Protein 1DY2 (pdb70)

Radius of gyration: 14.28 Å; Cα contacts (8 Å, |Δi|>4): 429; chains: 1; bounding box: 30×34×40 Å

Foldseek 3Di:
DAAKEKAWQPAFAFLQDPFQVSQCVLCVVLVHPFRKGWCAAFDVRFSLPQAPPVQFPQHFYAAPVRHGFGRGSQVCQPQPQRATDLVDFHHHSVGDGLSPDVSAVAQKEFYCHASRRGHDCQARSNRRRDLDQPGWHFIGRCVVRGGGDGDIDGSVDGHMIMIMRRYD

Nearest PDB structures (foldseek):
  1dy2-assembly1_A  TM=1.006E+00  e=7.172E-42  Mus musculus
  1koe-assembly1_A  TM=9.861E-01  e=4.513E-31  Mus musculus
  1dy0-assembly1_A  TM=9.819E-01  e=4.050E-29  Mus musculus
  1bnl-assembly1_A  TM=9.825E-01  e=2.116E-28  Homo sapiens

Solvent-accessible surface area: 8019 Å² total; per-residue (Å²): 268,58,37,0,48,0,0,0,1,29,76,12,25,18,0,89,21,182,13,67,99,58,0,92,80,27,0,85,92,47,57,50,146,41,58,8,103,7,0,8,0,33,125,130,71,27,0,24,65,19,0,152,162,98,24,45,133,60,20,35,0,2,0,50,144,40,87,77,13,13,120,25,2,70,54,2,20,82,38,70,5,2,128,16,76,48,166,15,36,1,49,0,9,80,40,77,25,0,40,106,30,121,54,1,96,93,57,6,0,0,0,0,0,35,40,97,0,61,79,42,99,105,55,13,0,108,23,7,191,22,66,74,148,96,36,45,0,32,0,0,20,0,100,66,9,75,1,1,26,57,103,59,51,27,0,40,56,122,0,0,0,0,0,0,20,17,30,152

B-factor: mean 13.3, std 8.6, range [2.0, 56.42]

CATH classification: 3.10.100.10

InterPro domains:
  IPR001791 Laminin G domain [SM00282] (89-227)
  IPR008160 Collagen triple helix repeat [PF01391] (659-717)
  IPR008160 Collagen triple helix repeat [PF01391] (808-850)
  IPR008160 Collagen triple helix repeat [PF01391] (863-912)
  IPR010515 Collagenase NC10/endostatin [PF06482] (1197-1362)
  IPR010515 Collagenase NC10/endostatin [cd00247] (1194-1360)
  IPR013320 Concanavalin A-like lectin/glucanase domain superfamily [SSF49899] (50-237)
  IPR016186 C-type lectin-like/link domain superfamily [G3DSA:3.10.100.10] (1189-1367)
  IPR016187 C-type lectin fold [SSF56436] (848-1007)
  IPR016187 C-type lectin fold [SSF56436] (1195-1361)
  IPR045463 Collagen type XV/XVIII, trimerization domain [PF20010] (1114-1162)
  IPR048287 Thrombospondin-like, N-terminal domain [SM00210] (40-228)
  IPR050149 Collagen superfamily [PTHR24023] (742-1110)

Structure (mmCIF, N/CA/C/O backbone):
data_1DY2
#
_entry.id   1DY2
#
_cell.length_a   33.550
_cell.length_b   57.700
_cell.length_c   71.670
_cell.angle_alpha   90.00
_cell.angle_beta   90.00
_cell.angle_gamma   90.00
#
_sym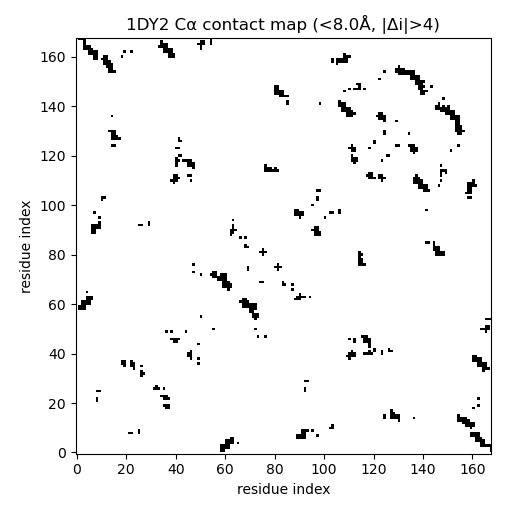metry.space_group_name_H-M   'P 21 21 21'
#
loop_
_entity.id
_entity.type
_entity.pdbx_description
1 polymer 'COLLAGEN ALPHA1(XV) CHAIN'
2 non-polymer 'SULFATE ION'
3 water water
#
loop_
_atom_site.group_PDB
_atom_site.id
_atom_site.type_symbol
_atom_site.label_atom_id
_atom_site.label_alt_id
_atom_site.label_comp_id
_atom_site.label_asym_id
_atom_site.label_entity_id
_atom_site.label_seq_id
_atom_site.pdbx_PDB_ins_code
_atom_site.Cartn_x
_atom_site.Cartn_y
_atom_site.Cartn_z
_atom_site.occupancy
_atom_site.B_iso_or_equiv
_atom_site.auth_seq_id
_atom_site.auth_comp_id
_atom_site.auth_asym_id
_atom_site.auth_atom_id
_atom_site.pdbx_PDB_model_num
ATOM 1 N N . ARG A 1 7 ? 24.333 32.864 -15.889 1.00 38.79 83 ARG A N 1
ATOM 2 C CA . ARG A 1 7 ? 25.190 33.207 -14.709 1.00 36.85 83 ARG A CA 1
ATOM 3 C C . ARG A 1 7 ? 24.578 32.618 -13.426 1.00 34.56 83 ARG A C 1
ATOM 4 O O . ARG A 1 7 ? 23.666 33.196 -12.840 1.00 34.81 83 ARG A O 1
ATOM 12 N N . PRO A 1 8 ? 25.107 31.468 -12.968 1.00 31.58 84 PRO A N 1
ATOM 13 C CA . PRO A 1 8 ? 24.756 30.647 -11.798 1.00 26.42 84 PRO A CA 1
ATOM 14 C C . PRO A 1 8 ? 24.586 31.257 -10.396 1.00 20.35 84 PRO A C 1
ATOM 15 O O . PRO A 1 8 ? 25.497 31.878 -9.851 1.00 18.88 84 PRO A O 1
ATOM 19 N N . VAL A 1 9 ? 23.431 30.950 -9.791 1.00 16.10 85 VAL A N 1
ATOM 20 C CA . VAL A 1 9 ? 23.055 31.368 -8.434 1.00 14.16 85 VAL A CA 1
ATOM 21 C C . VAL A 1 9 ? 22.009 30.385 -7.942 1.00 11.35 85 VAL A C 1
ATOM 22 O O . VAL A 1 9 ? 21.425 29.654 -8.729 1.00 12.26 85 VAL A O 1
ATOM 26 N N . LEU A 1 10 ? 21.806 30.329 -6.632 1.00 8.47 86 LEU A N 1
ATOM 27 C CA . LEU A 1 10 ? 20.806 29.449 -6.062 1.00 8.80 86 LEU A CA 1
ATOM 28 C C . LEU A 1 10 ? 19.898 30.367 -5.264 1.00 8.00 86 LEU A C 1
ATOM 29 O O . LEU A 1 10 ? 20.382 31.251 -4.559 1.00 7.25 86 LEU A O 1
ATOM 34 N N . HIS A 1 11 ? 18.589 30.167 -5.366 1.00 7.51 87 HIS A N 1
ATOM 35 C CA . HIS A 1 11 ? 17.633 31.016 -4.659 1.00 6.46 87 HIS A CA 1
ATOM 36 C C . HIS A 1 11 ? 17.148 30.458 -3.326 1.00 5.68 87 HIS A C 1
ATOM 37 O O . HIS A 1 11 ? 16.846 29.265 -3.201 1.00 7.95 87 HIS A O 1
ATOM 44 N N . LEU A 1 12 ? 17.088 31.335 -2.328 1.00 6.06 88 LEU A N 1
ATOM 45 C CA . LEU A 1 12 ? 16.619 30.997 -0.987 1.00 3.81 88 LEU A CA 1
ATOM 46 C C . LEU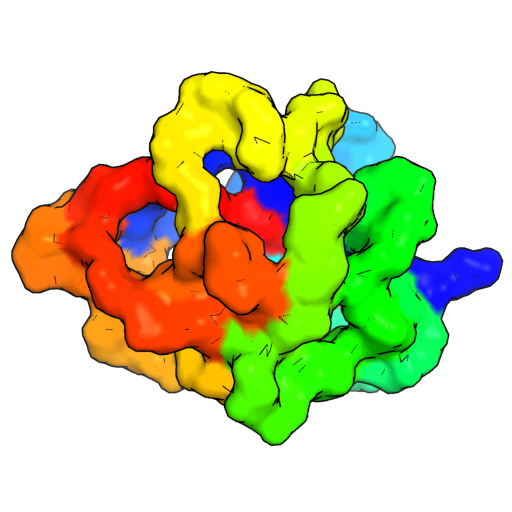 A 1 12 ? 15.332 31.798 -0.829 1.00 4.74 88 LEU A C 1
ATOM 47 O O . LEU A 1 12 ? 15.354 33.036 -0.875 1.00 5.44 88 LEU A O 1
ATOM 52 N N . VAL A 1 13 ? 14.215 31.090 -0.683 1.00 6.03 89 VAL A N 1
ATOM 53 C CA . VAL A 1 13 ? 12.896 31.706 -0.576 1.00 7.65 89 VAL A CA 1
ATOM 54 C C . VAL A 1 13 ? 12.099 31.146 0.612 1.00 8.34 89 VAL A C 1
ATOM 55 O O . VAL A 1 13 ? 12.202 29.959 0.933 1.00 10.01 89 VAL A O 1
ATOM 59 N N . ALA A 1 14 ? 11.304 31.999 1.252 1.00 5.48 90 ALA A N 1
ATOM 60 C CA . ALA A 1 14 ? 10.504 31.597 2.406 1.00 3.62 90 ALA A CA 1
ATOM 61 C C . ALA A 1 14 ? 9.115 31.061 2.052 1.00 5.07 90 ALA A C 1
ATOM 62 O O . ALA A 1 14 ? 8.552 31.408 1.004 1.00 3.74 90 ALA A O 1
ATOM 64 N N . LEU A 1 15 ? 8.569 30.210 2.923 1.00 4.59 91 LEU A N 1
ATOM 65 C CA . LEU A 1 15 ? 7.214 29.693 2.729 1.00 5.21 91 LEU A CA 1
ATOM 66 C C . LEU A 1 15 ? 6.301 30.901 2.930 1.00 6.88 91 LEU A C 1
ATOM 67 O O . LEU A 1 15 ? 6.642 31.828 3.672 1.00 6.75 91 LEU A O 1
ATOM 72 N N . ASN A 1 16 ? 5.131 30.868 2.303 1.00 7.32 92 ASN A N 1
ATOM 73 C CA . ASN A 1 16 ? 4.177 31.969 2.350 1.00 5.80 92 ASN A CA 1
ATOM 74 C C . ASN A 1 16 ? 3.510 32.263 3.684 1.00 7.36 92 ASN A C 1
ATOM 75 O O . ASN A 1 16 ? 2.883 33.316 3.847 1.00 6.76 92 ASN A O 1
ATOM 80 N N . THR A 1 17 ? 3.616 31.337 4.632 1.00 6.49 93 THR A N 1
ATOM 81 C CA . THR A 1 17 ? 3.025 31.540 5.950 1.00 6.84 93 THR A CA 1
ATOM 82 C C . THR A 1 17 ? 3.971 30.963 6.992 1.00 8.55 93 THR A C 1
ATOM 83 O O . THR A 1 17 ? 4.827 30.133 6.667 1.00 9.14 93 THR A O 1
ATOM 87 N N . PRO A 1 18 ? 3.900 31.466 8.236 1.00 8.57 94 PRO A N 1
ATOM 88 C CA . PRO A 1 18 ? 4.761 30.949 9.302 1.00 9.68 94 PRO A CA 1
ATOM 89 C C . PRO A 1 18 ? 4.154 29.585 9.642 1.00 11.74 94 PRO A C 1
ATOM 90 O O . PRO A 1 18 ? 2.937 29.418 9.539 1.00 11.77 94 PRO A O 1
ATOM 94 N N . VAL A 1 19 ? 4.969 28.619 10.050 1.00 11.28 95 VAL A N 1
ATOM 95 C CA . VAL A 1 19 ? 4.456 27.288 10.368 1.00 10.11 95 VAL A CA 1
ATOM 96 C C . VAL A 1 19 ? 5.022 26.739 11.677 1.00 9.57 95 VAL A C 1
ATOM 97 O O . VAL A 1 19 ? 6.143 27.087 12.077 1.00 7.04 95 VAL A O 1
ATOM 101 N N . ALA A 1 20 ? 4.227 25.918 12.359 1.00 9.13 96 ALA A N 1
ATOM 102 C CA . ALA A 1 20 ? 4.652 25.309 13.613 1.00 9.14 96 ALA A CA 1
ATOM 103 C C . ALA A 1 20 ? 5.525 24.097 13.309 1.00 9.94 96 ALA A C 1
ATOM 104 O O . ALA A 1 20 ? 5.776 23.780 12.149 1.00 10.44 96 ALA A O 1
ATOM 106 N N . GLY A 1 21 ? 5.937 23.397 14.360 1.00 10.77 97 GLY A N 1
ATOM 107 C CA . GLY A 1 21 ? 6.812 22.246 14.219 1.00 11.56 97 GLY A CA 1
ATOM 108 C C . GLY A 1 21 ? 6.344 21.012 13.477 1.00 13.14 97 GLY A C 1
ATOM 109 O O . GLY A 1 21 ? 7.148 20.111 13.241 1.00 12.46 97 GLY A O 1
ATOM 110 N N . ASP A 1 22 ? 5.058 20.930 13.158 1.00 13.12 98 ASP A N 1
ATOM 111 C CA . ASP A 1 22 ? 4.527 19.781 12.437 1.00 14.43 98 ASP A CA 1
ATOM 112 C C . ASP A 1 22 ? 4.432 20.214 10.978 1.00 15.41 98 ASP A C 1
ATOM 113 O O . ASP A 1 22 ? 3.425 20.794 10.559 1.00 16.85 98 ASP A O 1
ATOM 118 N N . ILE A 1 23 ? 5.493 19.975 10.215 1.00 15.02 99 ILE A N 1
ATOM 119 C CA . ILE A 1 23 ? 5.527 20.392 8.817 1.00 15.80 99 ILE A CA 1
ATOM 120 C C . ILE A 1 23 ? 5.976 19.329 7.839 1.00 16.15 99 ILE A C 1
ATOM 121 O O . ILE A 1 23 ? 6.917 18.577 8.082 1.00 16.57 99 ILE A O 1
ATOM 126 N N . ARG A 1 24 ? 5.356 19.375 6.672 1.00 15.27 100 ARG A N 1
ATOM 127 C CA . ARG A 1 24 ? 5.669 18.494 5.564 1.00 15.13 100 ARG A CA 1
ATOM 128 C C . ARG A 1 24 ? 6.485 19.458 4.691 1.00 12.50 100 ARG A C 1
ATOM 129 O O . ARG A 1 24 ? 6.052 19.873 3.616 1.00 10.28 100 ARG A O 1
ATOM 137 N N . ALA A 1 25 ? 7.650 19.842 5.211 1.00 10.57 101 ALA A N 1
ATOM 138 C CA . ALA A 1 25 ? 8.554 20.817 4.591 1.00 9.74 101 ALA A CA 1
ATOM 139 C C . ALA A 1 25 ? 8.881 20.740 3.104 1.00 9.09 101 ALA A C 1
ATOM 140 O O . ALA A 1 25 ? 8.618 21.689 2.366 1.00 7.87 101 ALA A O 1
ATOM 142 N N . ASP A 1 26 ? 9.513 19.659 2.665 1.00 9.65 102 ASP A N 1
ATOM 143 C CA . ASP A 1 26 ? 9.857 19.530 1.254 1.00 12.02 102 ASP A CA 1
ATOM 144 C C . ASP A 1 26 ? 8.628 19.623 0.348 1.00 10.92 102 ASP A C 1
ATOM 145 O O . ASP A 1 26 ? 8.692 20.205 -0.733 1.00 10.14 102 ASP A O 1
ATOM 150 N N . PHE A 1 27 ? 7.502 19.094 0.812 1.00 9.23 103 PHE A N 1
ATOM 151 C CA . PHE A 1 27 ? 6.264 19.118 0.039 1.00 10.17 103 PHE A CA 1
ATOM 152 C C . PHE A 1 27 ? 5.757 20.559 -0.102 1.00 7.96 103 PHE A C 1
ATOM 153 O O . PHE A 1 27 ? 5.356 20.979 -1.188 1.00 9.22 103 PHE A O 1
ATOM 161 N N . GLN A 1 28 ? 5.803 21.309 0.994 1.00 7.15 104 GLN A N 1
ATOM 162 C CA . GLN A 1 28 ? 5.360 22.697 0.995 1.00 6.07 104 GLN A CA 1
ATOM 163 C C . GLN A 1 28 ? 6.219 23.557 0.069 1.00 6.15 104 GLN A C 1
ATOM 164 O O . GLN A 1 28 ? 5.689 24.366 -0.683 1.00 6.18 104 GLN A O 1
ATOM 170 N N . CYS A 1 29 ? 7.536 23.351 0.099 1.00 4.94 105 CYS A N 1
ATOM 171 C CA . CYS A 1 29 ? 8.461 24.098 -0.759 1.00 4.74 105 CYS A CA 1
ATOM 172 C C . CYS A 1 29 ? 8.148 23.838 -2.236 1.00 3.76 105 CYS A C 1
ATOM 173 O O . CYS A 1 29 ? 8.089 24.766 -3.042 1.00 4.45 105 CYS A O 1
ATOM 176 N N . PHE A 1 30 ? 7.935 22.568 -2.573 1.00 4.06 106 PHE A N 1
ATOM 177 C CA . PHE A 1 30 ? 7.623 22.143 -3.935 1.00 3.66 106 PHE A CA 1
ATOM 178 C C . PHE A 1 30 ? 6.301 22.737 -4.441 1.00 3.26 106 PHE A C 1
ATOM 179 O O . PHE A 1 30 ? 6.230 23.287 -5.547 1.00 2.00 106 PHE A O 1
ATOM 187 N N . GLN A 1 31 ? 5.262 22.631 -3.622 1.00 5.03 107 GLN A N 1
ATOM 188 C CA . GLN A 1 31 ? 3.941 23.123 -3.990 1.00 6.21 107 GLN A CA 1
ATOM 189 C C . GLN A 1 31 ? 3.896 24.635 -4.152 1.00 5.51 107 GLN A C 1
ATOM 190 O O . GLN A 1 31 ? 3.380 25.142 -5.145 1.00 7.52 107 GLN A O 1
ATOM 196 N N . GLN A 1 32 ? 4.440 25.359 -3.183 1.00 5.67 108 GLN A N 1
ATOM 197 C CA . GLN A 1 32 ? 4.449 26.814 -3.256 1.00 5.67 108 GLN A CA 1
ATOM 198 C C . GLN A 1 32 ? 5.374 27.324 -4.368 1.00 5.39 108 GLN A C 1
ATOM 199 O O . GLN A 1 32 ? 5.092 28.349 -4.995 1.00 5.36 108 GLN A O 1
ATOM 205 N N . ALA A 1 33 ? 6.456 26.600 -4.630 1.00 4.38 109 ALA A N 1
ATOM 206 C CA . ALA A 1 33 ? 7.377 26.975 -5.698 1.00 4.91 109 ALA A CA 1
ATOM 207 C C . ALA A 1 33 ? 6.632 26.880 -7.021 1.00 4.51 109 ALA A C 1
ATOM 208 O O . ALA A 1 33 ? 6.699 27.793 -7.842 1.00 5.66 109 ALA A O 1
ATOM 210 N N . ARG A 1 34 ? 5.919 25.773 -7.221 1.00 6.70 110 ARG A N 1
ATOM 211 C CA . ARG A 1 34 ? 5.163 25.561 -8.454 1.00 8.90 110 ARG A CA 1
ATOM 212 C C . ARG A 1 34 ? 4.003 26.547 -8.575 1.00 8.70 110 ARG A C 1
ATOM 213 O O . ARG A 1 34 ? 3.692 27.012 -9.674 1.00 8.63 110 ARG A O 1
ATOM 221 N N . ALA A 1 35 ? 3.382 26.878 -7.446 1.00 10.01 111 ALA A N 1
ATOM 222 C CA . ALA A 1 35 ? 2.269 27.830 -7.431 1.00 9.81 111 ALA A CA 1
ATOM 223 C C . ALA A 1 35 ? 2.762 29.202 -7.882 1.00 9.85 111 ALA A C 1
ATOM 224 O O . ALA A 1 35 ? 1.990 30.005 -8.399 1.00 9.87 111 ALA A O 1
ATOM 226 N N . ALA A 1 36 ? 4.051 29.463 -7.676 1.00 10.40 112 ALA A N 1
ATOM 227 C CA . ALA A 1 36 ? 4.653 30.732 -8.073 1.00 9.87 112 ALA A CA 1
ATOM 228 C C . ALA A 1 36 ? 5.244 30.651 -9.486 1.00 9.86 112 ALA A C 1
ATOM 229 O O . ALA A 1 36 ? 5.857 31.602 -9.964 1.00 12.25 112 ALA A O 1
ATOM 231 N N . GLY A 1 37 ? 5.063 29.510 -10.144 1.00 7.59 113 GLY A N 1
ATOM 232 C CA . GLY A 1 37 ? 5.573 29.336 -11.492 1.00 6.21 113 GLY A CA 1
ATOM 233 C C . GLY A 1 37 ? 7.023 28.905 -11.602 1.00 6.01 113 GLY A C 1
ATOM 234 O O . GLY A 1 37 ? 7.582 28.908 -12.696 1.00 8.25 113 GLY A O 1
ATOM 235 N N . LEU A 1 38 ? 7.636 28.525 -10.485 1.00 6.63 114 LEU A N 1
ATOM 236 C CA . LEU A 1 38 ? 9.035 28.096 -10.482 1.00 7.17 114 LEU A CA 1
ATOM 237 C C . LEU A 1 38 ? 9.113 26.591 -10.698 1.00 8.23 114 LEU A C 1
ATOM 238 O O . LEU A 1 38 ? 8.499 25.820 -9.961 1.00 10.43 114 LEU A O 1
ATOM 243 N N . LEU A 1 39 ? 9.877 26.178 -11.706 1.00 9.04 115 LEU A N 1
ATOM 244 C CA . LEU A 1 39 ? 10.032 24.766 -12.045 1.00 10.30 115 LEU A CA 1
ATOM 245 C C . LEU A 1 39 ? 11.304 24.103 -11.499 1.00 11.81 115 LEU A C 1
ATOM 246 O O . LEU A 1 39 ? 11.540 22.915 -11.725 1.00 12.34 115 LEU A O 1
ATOM 251 N N . SER A 1 40 ? 12.125 24.865 -10.787 1.00 13.27 116 SER A N 1
ATOM 252 C CA . SER A 1 40 ? 13.357 24.326 -10.224 1.00 14.68 116 SER A CA 1
ATOM 253 C C . SER A 1 40 ? 13.101 23.541 -8.936 1.00 14.57 116 SER A C 1
ATOM 254 O O . SER A 1 40 ? 12.027 23.649 -8.332 1.00 13.70 116 SER A O 1
ATOM 257 N N . THR A 1 41 ? 14.070 22.718 -8.548 1.00 14.39 117 THR A N 1
ATOM 258 C CA . THR A 1 41 ? 13.943 21.892 -7.357 1.00 13.59 117 THR A CA 1
ATOM 259 C C . THR A 1 41 ? 14.275 22.611 -6.061 1.00 13.29 117 THR A C 1
ATOM 260 O O . THR A 1 41 ? 15.432 22.950 -5.790 1.00 13.34 117 THR A O 1
ATOM 264 N N . PHE A 1 42 ? 13.241 22.834 -5.263 1.00 12.48 118 PHE A N 1
ATOM 265 C CA . PHE A 1 42 ? 13.387 23.482 -3.980 1.00 10.62 118 PHE A CA 1
ATOM 266 C C . PHE A 1 42 ? 13.247 22.434 -2.884 1.00 11.65 118 PHE A C 1
ATOM 267 O O . PHE A 1 42 ? 12.375 21.565 -2.955 1.00 10.94 118 PHE A O 1
ATOM 275 N N . ARG A 1 43 ? 14.136 22.500 -1.898 1.00 9.31 119 ARG A N 1
ATOM 276 C CA . ARG A 1 43 ? 14.137 21.591 -0.754 1.00 8.25 119 ARG A CA 1
ATOM 277 C C . ARG A 1 43 ? 14.118 22.479 0.487 1.00 6.11 119 ARG A C 1
ATOM 278 O O . ARG A 1 43 ? 14.493 23.653 0.411 1.00 3.96 119 ARG A O 1
ATOM 286 N N . ALA A 1 44 ? 13.662 21.947 1.615 1.00 3.75 120 ALA A N 1
ATOM 287 C CA . ALA A 1 44 ? 13.594 22.729 2.844 1.00 5.47 120 ALA A CA 1
ATOM 288 C C . ALA A 1 44 ? 14.953 23.009 3.453 1.00 5.21 120 ALA A C 1
ATOM 289 O O . ALA A 1 44 ? 15.818 22.141 3.495 1.00 6.12 120 ALA A O 1
ATOM 291 N N . PHE A 1 45 ? 15.117 24.230 3.946 1.00 3.92 121 PHE A N 1
ATOM 292 C CA . PHE A 1 45 ? 16.348 24.663 4.599 1.00 5.69 121 PHE A CA 1
ATOM 293 C C . PHE A 1 45 ? 16.227 24.197 6.059 1.00 5.81 121 PHE A C 1
ATOM 294 O O . PHE A 1 45 ? 16.037 25.000 6.976 1.00 4.72 121 PHE A O 1
ATOM 302 N N . LEU A 1 46 ? 16.312 22.886 6.258 1.00 6.19 122 LEU A N 1
ATOM 303 C CA . LEU A 1 46 ? 16.182 22.298 7.586 1.00 5.90 122 LEU A CA 1
ATOM 304 C C . LEU A 1 46 ? 16.968 21.003 7.704 1.00 6.94 122 LEU A C 1
ATOM 305 O O . LEU A 1 46 ? 17.295 20.378 6.703 1.00 8.46 122 LEU A O 1
ATOM 310 N N . SER A 1 47 ? 17.289 20.628 8.936 1.00 6.90 123 SER A N 1
ATOM 311 C CA . SER A 1 47 ? 17.950 19.363 9.213 1.00 6.77 123 SER A CA 1
ATOM 312 C C . SER A 1 47 ? 16.768 18.502 9.660 1.00 9.43 123 SER A C 1
ATOM 313 O O . SER A 1 47 ? 15.810 19.020 10.248 1.00 8.98 123 SER A O 1
ATOM 316 N N . SER A 1 48 ? 16.798 17.211 9.358 1.00 11.13 124 SER A N 1
ATOM 317 C CA . SER A 1 48 ? 15.712 16.332 9.765 1.00 12.53 124 SER A CA 1
ATOM 318 C C . SER A 1 48 ? 16.203 14.913 9.980 1.00 12.68 124 SER A C 1
ATOM 319 O O . SER A 1 48 ? 17.402 14.683 10.147 1.00 12.51 124 SER A O 1
ATOM 322 N N . HIS A 1 49 ? 15.271 13.972 10.040 1.00 13.15 125 HIS A N 1
ATOM 323 C CA . HIS A 1 49 ? 15.616 12.575 10.247 1.00 12.06 125 HIS A CA 1
ATOM 324 C C . HIS A 1 49 ? 16.668 12.140 9.233 1.00 10.19 125 HIS A C 1
ATOM 325 O O . HIS A 1 49 ? 16.416 12.148 8.031 1.00 8.80 125 HIS A O 1
ATOM 332 N N . LEU A 1 50 ? 17.851 11.788 9.726 1.00 10.16 126 LEU A N 1
ATOM 333 C CA . LEU A 1 50 ? 18.946 11.338 8.870 1.00 11.96 126 LEU A CA 1
ATOM 334 C C . LEU A 1 50 ? 19.235 12.267 7.694 1.00 12.37 126 LEU A C 1
ATOM 335 O O . LEU A 1 50 ? 19.515 11.809 6.590 1.00 13.59 126 LEU A O 1
ATOM 340 N N . GLN A 1 51 ? 19.175 13.570 7.937 1.00 12.02 127 GLN A N 1
ATOM 341 C CA . GLN A 1 51 ? 19.439 14.542 6.891 1.00 12.59 127 GLN A CA 1
ATOM 342 C C . GLN A 1 51 ? 20.026 15.797 7.504 1.00 12.65 127 GLN A C 1
ATOM 343 O O . GLN A 1 51 ? 19.356 16.493 8.273 1.00 13.59 127 GLN A O 1
ATOM 349 N N . ASP A 1 52 ? 21.307 16.030 7.237 1.00 11.60 128 ASP A N 1
ATOM 350 C CA . ASP A 1 52 ? 21.981 17.219 7.744 1.00 8.80 128 ASP A CA 1
ATOM 351 C C . ASP A 1 52 ? 21.646 18.343 6.787 1.00 6.05 128 ASP A C 1
ATOM 352 O O . ASP A 1 52 ? 21.574 18.131 5.574 1.00 6.38 128 ASP A O 1
ATOM 357 N N . LEU A 1 53 ? 21.439 19.535 7.326 1.00 7.65 129 LEU A N 1
ATOM 358 C CA . LEU A 1 53 ? 21.118 20.700 6.509 1.00 8.44 129 LEU A CA 1
ATOM 359 C C . LEU A 1 53 ? 22.222 21.021 5.498 1.00 9.21 129 LEU A C 1
ATOM 360 O O . LEU A 1 53 ? 21.943 21.321 4.338 1.00 8.69 129 LEU A O 1
ATOM 365 N N . SER A 1 54 ? 23.475 20.905 5.920 1.00 10.12 130 SER A N 1
ATOM 366 C CA . SER A 1 54 ? 24.607 21.215 5.046 1.00 10.08 130 SER A CA 1
ATOM 367 C C . SER A 1 54 ? 24.698 20.344 3.798 1.00 8.54 130 SER A C 1
ATOM 368 O O . SER A 1 54 ? 25.331 20.729 2.814 1.00 9.91 130 SER A O 1
ATOM 371 N N . THR A 1 55 ? 24.048 19.188 3.825 1.00 6.31 131 THR A N 1
ATOM 372 C CA . THR A 1 55 ? 24.082 18.273 2.695 1.00 6.47 131 THR A CA 1
ATOM 373 C C . THR A 1 55 ? 22.928 18.429 1.713 1.00 8.28 131 THR A C 1
ATOM 374 O O . THR A 1 55 ? 22.903 17.747 0.682 1.00 8.93 131 THR A O 1
ATOM 378 N N . VAL A 1 56 ? 21.992 19.331 2.011 1.00 7.49 132 VAL A N 1
ATOM 379 C CA . VAL A 1 56 ? 20.826 19.545 1.154 1.00 7.18 132 VAL A CA 1
ATOM 380 C C . VAL A 1 56 ? 21.181 19.940 -0.277 1.00 9.09 132 VAL A C 1
ATOM 381 O O . VAL A 1 56 ? 20.633 19.384 -1.232 1.00 10.11 132 VAL A O 1
ATOM 385 N N . VAL A 1 57 ? 22.085 20.901 -0.432 1.00 10.16 133 VAL A N 1
ATOM 386 C CA . VAL A 1 57 ? 22.500 21.332 -1.764 1.00 9.69 133 VAL A CA 1
ATOM 387 C C . VAL A 1 57 ? 23.503 20.317 -2.301 1.00 10.75 133 VAL A C 1
ATOM 388 O O . VAL A 1 57 ? 24.297 19.756 -1.537 1.00 11.01 133 VAL A O 1
ATOM 392 N N . ARG A 1 58 ? 23.442 20.058 -3.603 1.00 11.40 134 ARG A N 1
ATOM 393 C CA . ARG A 1 58 ? 24.348 19.110 -4.235 1.00 12.81 134 ARG A CA 1
ATOM 394 C C . ARG A 1 58 ? 25.793 19.575 -4.114 1.00 13.26 134 ARG A C 1
ATOM 395 O O . ARG A 1 58 ? 26.076 20.779 -4.117 1.00 11.92 134 ARG A O 1
ATOM 403 N N . LYS A 1 59 ? 26.700 18.606 -4.019 1.00 13.31 135 LYS A N 1
ATOM 404 C CA . LYS A 1 59 ? 28.119 18.878 -3.859 1.00 12.92 135 LYS A CA 1
ATOM 405 C C . LYS A 1 59 ? 28.680 19.784 -4.945 1.00 10.83 135 LYS A C 1
ATOM 406 O O . LYS A 1 59 ? 29.450 20.702 -4.658 1.00 9.99 135 LYS A O 1
ATOM 412 N N . ALA A 1 60 ? 28.224 19.570 -6.173 1.00 8.85 136 ALA A N 1
ATOM 413 C CA . ALA A 1 60 ? 28.676 20.345 -7.314 1.00 9.09 136 ALA A CA 1
ATOM 414 C C . ALA A 1 60 ? 28.324 21.833 -7.252 1.00 9.19 136 ALA A C 1
ATOM 415 O O . ALA A 1 60 ? 29.004 22.657 -7.871 1.00 11.06 136 ALA A O 1
ATOM 417 N N . GLU A 1 61 ? 27.298 22.187 -6.484 1.00 9.24 137 GLU A N 1
ATOM 418 C CA . GLU A 1 61 ? 26.868 23.580 -6.383 1.00 10.03 137 GLU A CA 1
ATOM 419 C C . GLU A 1 61 ? 27.179 24.234 -5.045 1.00 10.75 137 GLU A C 1
ATOM 420 O O . GLU A 1 61 ? 26.692 25.327 -4.768 1.00 12.80 137 GLU A O 1
ATOM 426 N N . ARG A 1 62 ? 28.024 23.609 -4.236 1.00 9.73 138 ARG A N 1
ATOM 427 C CA . ARG A 1 62 ? 28.321 24.163 -2.922 1.00 8.74 138 ARG A CA 1
ATOM 428 C C . ARG A 1 62 ? 29.396 25.236 -2.799 1.00 8.88 138 ARG A C 1
ATOM 429 O O . ARG A 1 62 ? 29.474 25.900 -1.761 1.00 7.72 138 ARG A O 1
ATOM 437 N N . PHE A 1 63 ? 30.194 25.444 -3.842 1.00 9.89 139 PHE A N 1
ATOM 438 C CA . PHE A 1 63 ? 31.283 26.412 -3.743 1.00 11.52 139 PHE A CA 1
ATOM 439 C C . PHE A 1 63 ? 31.292 27.637 -4.643 1.00 11.98 139 PHE A C 1
ATOM 440 O O . PHE A 1 63 ? 31.849 28.668 -4.270 1.00 11.47 139 PHE A O 1
ATOM 448 N N . GLY A 1 64 ? 30.718 27.534 -5.832 1.00 12.60 140 GLY A N 1
ATOM 449 C CA . GLY A 1 64 ? 30.775 28.671 -6.730 1.00 11.79 140 GLY A CA 1
ATOM 450 C C . GLY A 1 64 ? 29.493 29.397 -7.046 1.00 11.81 140 GLY A C 1
ATOM 451 O O . GLY A 1 64 ? 29.495 30.287 -7.895 1.00 11.11 140 GLY A O 1
ATOM 452 N N . LEU A 1 65 ? 28.401 29.033 -6.383 1.00 11.30 141 LEU A N 1
ATOM 453 C CA . LEU A 1 65 ? 27.133 29.693 -6.664 1.00 10.59 141 LEU A CA 1
ATOM 454 C C . LEU A 1 65 ? 26.648 30.545 -5.509 1.00 9.75 141 LEU A C 1
ATOM 455 O O . LEU A 1 65 ? 26.384 30.031 -4.422 1.00 10.14 141 LEU A O 1
ATOM 460 N N . PRO A 1 66 ? 26.561 31.867 -5.714 1.00 7.03 142 PRO A N 1
ATOM 461 C CA . PRO A 1 66 ? 26.086 32.737 -4.637 1.00 7.44 142 PRO A CA 1
ATOM 462 C C . PRO A 1 66 ? 24.610 32.461 -4.326 1.00 7.93 142 PRO A C 1
ATOM 463 O O . PRO A 1 66 ? 23.828 32.102 -5.216 1.00 6.83 142 PRO A O 1
ATOM 467 N N . ILE A 1 67 ? 24.261 32.543 -3.045 1.00 7.73 143 ILE A N 1
ATOM 468 C CA . ILE A 1 67 ? 22.895 32.310 -2.584 1.00 8.18 143 ILE A CA 1
ATOM 469 C C . ILE A 1 67 ? 22.179 33.657 -2.601 1.00 8.22 143 ILE A C 1
ATOM 470 O O . ILE A 1 67 ? 22.538 34.567 -1.850 1.00 7.62 143 ILE A O 1
ATOM 475 N N . VAL A 1 68 ? 21.166 33.775 -3.450 1.00 8.40 144 VAL A N 1
ATOM 476 C CA . VAL A 1 68 ? 20.414 35.018 -3.608 1.00 6.35 144 VAL A CA 1
ATOM 477 C C . VAL A 1 68 ? 18.945 34.918 -3.174 1.00 8.08 144 VAL A C 1
ATOM 478 O O . VAL A 1 68 ? 18.401 33.822 -3.014 1.00 6.05 144 VAL A O 1
ATOM 482 N N . ASN A 1 69 ? 18.312 36.066 -2.959 1.00 7.72 145 ASN A N 1
ATOM 483 C CA . ASN A 1 69 ? 16.903 36.066 -2.600 1.00 8.81 145 ASN A CA 1
ATOM 484 C C . ASN A 1 69 ? 16.082 35.984 -3.901 1.00 10.05 145 ASN A C 1
ATOM 485 O O . ASN A 1 69 ? 16.647 35.871 -5.000 1.00 10.90 145 ASN A O 1
ATOM 490 N N . LEU A 1 70 ? 14.762 36.022 -3.792 1.00 10.25 146 LEU A N 1
ATOM 491 C CA . LEU A 1 70 ? 13.907 35.923 -4.968 1.00 10.45 146 LEU A CA 1
ATOM 492 C C . LEU A 1 70 ? 14.244 36.956 -6.045 1.00 10.94 146 LEU A C 1
ATOM 493 O O . LEU A 1 70 ? 14.143 36.672 -7.240 1.00 9.05 146 LEU A O 1
ATOM 498 N N . LYS A 1 71 ? 14.684 38.138 -5.617 1.00 12.29 147 LYS A N 1
ATOM 499 C CA . LYS A 1 71 ? 15.012 39.220 -6.546 1.00 13.53 147 LYS A CA 1
ATOM 500 C C . LYS A 1 71 ? 16.446 39.234 -7.066 1.00 12.38 147 LYS A C 1
ATOM 501 O O . LYS A 1 71 ? 16.845 40.181 -7.750 1.00 14.30 147 LYS A O 1
ATOM 507 N N . GLY A 1 72 ? 17.221 38.206 -6.733 1.00 11.10 148 GLY A N 1
ATOM 508 C CA . GLY A 1 72 ? 18.595 38.140 -7.200 1.00 10.21 148 GLY A CA 1
ATOM 509 C C . GLY A 1 72 ? 19.634 38.808 -6.314 1.00 9.85 148 GLY A C 1
ATOM 510 O O . GLY A 1 72 ? 20.823 38.778 -6.634 1.00 8.98 148 GLY A O 1
ATOM 511 N N . GLN A 1 73 ? 19.195 39.423 -5.219 1.00 9.76 149 GLN A N 1
ATOM 512 C CA . GLN A 1 73 ? 20.107 40.082 -4.289 1.00 9.35 149 GLN A CA 1
ATOM 513 C C . GLN A 1 73 ? 20.863 39.043 -3.449 1.00 10.40 149 GLN A C 1
ATOM 514 O O . GLN A 1 73 ? 20.259 38.168 -2.823 1.00 10.32 149 GLN A O 1
ATOM 520 N N . VAL A 1 74 ? 22.189 39.139 -3.458 1.00 10.47 150 VAL A N 1
ATOM 521 C CA . VAL A 1 74 ? 23.056 38.202 -2.746 1.00 10.31 150 VAL A CA 1
ATOM 522 C C . VAL A 1 74 ? 22.958 38.199 -1.219 1.00 9.98 150 VAL A C 1
ATOM 523 O O . VAL A 1 74 ? 23.024 39.239 -0.566 1.00 9.58 150 VAL A O 1
ATOM 527 N N . LEU A 1 75 ? 22.789 37.000 -0.668 1.00 11.17 151 LEU A N 1
ATOM 528 C CA . LEU A 1 75 ? 22.702 36.781 0.776 1.00 11.38 151 LEU A CA 1
ATOM 529 C C . LEU A 1 75 ? 24.004 36.172 1.302 1.00 12.40 151 LEU A C 1
ATOM 530 O O . LEU A 1 75 ? 24.526 36.600 2.336 1.00 14.70 151 LEU A O 1
ATOM 535 N N . PHE A 1 76 ? 24.480 35.120 0.641 1.00 10.93 152 PHE A N 1
ATOM 536 C CA . PHE A 1 76 ? 25.740 34.461 1.015 1.00 11.53 152 PHE A CA 1
ATOM 537 C C . PHE A 1 76 ? 26.512 34.280 -0.302 1.00 11.05 152 PHE A C 1
ATOM 538 O O . PHE A 1 76 ? 25.896 34.145 -1.345 1.00 9.58 152 PHE A O 1
ATOM 546 N N . ASN A 1 77 ? 27.840 34.245 -0.237 1.00 10.86 153 ASN A N 1
ATOM 547 C CA . ASN A 1 77 ? 28.630 34.099 -1.454 1.00 11.43 153 ASN A CA 1
ATOM 548 C C . ASN A 1 77 ? 28.616 32.703 -2.033 1.00 9.80 153 ASN A C 1
ATOM 549 O O . ASN A 1 77 ? 28.905 32.523 -3.197 1.00 10.67 153 ASN A O 1
ATOM 554 N N . ASN A 1 78 ? 28.262 31.731 -1.191 1.00 11.23 154 ASN A N 1
ATOM 555 C CA . ASN A 1 78 ? 28.155 30.328 -1.600 1.00 10.71 154 ASN A CA 1
ATOM 556 C C . ASN A 1 78 ? 27.595 29.499 -0.445 1.00 9.20 154 ASN A C 1
ATOM 557 O O . ASN A 1 78 ? 27.513 29.983 0.695 1.00 9.36 154 ASN A O 1
ATOM 562 N N . TRP A 1 79 ? 27.190 28.269 -0.738 1.00 8.03 155 TRP A N 1
ATOM 563 C CA . TRP A 1 79 ? 26.611 27.374 0.252 1.00 8.27 155 TRP A CA 1
ATOM 564 C C . TRP A 1 79 ? 27.557 26.994 1.395 1.00 10.25 155 TRP A C 1
ATOM 565 O O . TRP A 1 79 ? 27.220 27.158 2.573 1.00 9.29 155 TRP A O 1
ATOM 576 N N . ASP A 1 80 ? 28.734 26.477 1.051 1.00 11.00 156 ASP A N 1
ATOM 577 C CA . ASP A 1 80 ? 29.706 26.039 2.046 1.00 10.78 156 ASP A CA 1
ATOM 578 C C . ASP A 1 80 ? 30.048 27.079 3.124 1.00 11.69 156 ASP A C 1
ATOM 579 O O . ASP A 1 80 ? 30.131 26.742 4.313 1.00 11.39 156 ASP A O 1
ATOM 584 N N . SER A 1 81 ? 30.179 28.346 2.726 1.00 11.22 157 SER A N 1
ATOM 585 C CA . SER A 1 81 ? 30.533 29.408 3.669 1.00 10.94 157 SER A CA 1
ATOM 586 C C . SER A 1 81 ? 29.541 29.616 4.814 1.00 10.44 157 SER A C 1
ATOM 587 O O . SER A 1 81 ? 29.912 30.129 5.871 1.00 11.38 157 SER A O 1
ATOM 590 N N . ILE A 1 82 ? 28.290 29.211 4.611 1.00 9.33 158 ILE A N 1
ATOM 591 C CA . ILE A 1 82 ? 27.264 29.353 5.640 1.00 8.87 158 ILE A CA 1
ATOM 592 C C . ILE A 1 82 ? 27.582 28.524 6.887 1.00 8.67 158 ILE A C 1
ATOM 593 O O . ILE A 1 82 ? 27.242 28.914 8.005 1.00 9.96 158 ILE A O 1
ATOM 598 N N . PHE A 1 83 ? 28.253 27.394 6.694 1.00 9.18 159 PHE A N 1
ATOM 599 C CA . PHE A 1 83 ? 28.540 26.477 7.790 1.00 10.52 159 PHE A CA 1
ATOM 600 C C . PHE A 1 83 ? 29.938 26.525 8.406 1.00 11.96 159 PHE A C 1
ATOM 601 O O . PHE A 1 83 ? 30.357 25.582 9.084 1.00 12.84 159 PHE A O 1
ATOM 609 N N . SER A 1 84 ? 30.606 27.665 8.277 1.00 13.43 160 SER A N 1
ATOM 610 C CA . SER A 1 84 ? 31.958 27.825 8.803 1.00 16.62 160 SER A CA 1
ATOM 611 C C . SER A 1 84 ? 32.026 27.784 10.333 1.00 17.23 160 SER A C 1
ATOM 612 O O . SER A 1 84 ? 33.049 27.400 10.908 1.00 19.77 160 SER A O 1
ATOM 615 N N . GLY A 1 85 ? 30.938 28.172 10.992 1.00 17.21 161 GLY A N 1
ATOM 616 C CA . GLY A 1 85 ? 30.911 28.162 12.442 1.00 15.05 161 GLY A CA 1
ATOM 617 C C . GLY A 1 85 ? 30.520 29.493 13.056 1.00 15.08 161 GLY A C 1
ATOM 618 O O . GLY A 1 85 ? 30.316 29.571 14.267 1.00 16.87 161 GLY A O 1
ATOM 619 N N . ASP A 1 86 ? 30.423 30.539 12.239 1.00 13.66 162 ASP A N 1
ATOM 620 C CA . ASP A 1 86 ? 30.039 31.866 12.723 1.00 15.21 162 ASP A CA 1
ATOM 621 C C . ASP A 1 86 ? 28.537 31.985 12.950 1.00 16.92 162 ASP A C 1
ATOM 622 O O . ASP A 1 86 ? 28.070 32.909 13.625 1.00 18.01 162 ASP A O 1
ATOM 627 N N . GLY A 1 87 ? 27.783 31.055 12.373 1.00 16.62 163 GLY A N 1
ATOM 628 C CA . GLY A 1 87 ? 26.340 31.077 12.513 1.00 15.21 163 GLY A CA 1
ATOM 629 C C . GLY A 1 87 ? 25.630 31.503 11.240 1.00 14.32 163 GLY A C 1
ATOM 630 O O . GLY A 1 87 ? 24.445 31.840 11.283 1.00 15.21 163 GLY A O 1
ATOM 631 N N . GLY A 1 88 ? 26.340 31.502 10.113 1.00 13.39 164 GLY A N 1
ATOM 632 C CA . GLY A 1 88 ? 25.730 31.881 8.848 1.00 16.26 164 GLY A CA 1
ATOM 633 C C . GLY A 1 88 ? 25.331 33.345 8.825 1.00 17.67 164 GLY A C 1
ATOM 634 O O . GLY A 1 88 ? 24.177 33.701 8.569 1.00 17.04 164 GLY A O 1
ATOM 635 N N . GLN A 1 89 ? 26.298 34.187 9.148 1.00 17.16 165 GLN A N 1
ATOM 636 C CA . GLN A 1 89 ? 26.131 35.624 9.187 1.00 17.33 165 GLN A CA 1
ATOM 637 C C . GLN A 1 89 ? 25.786 36.187 7.800 1.00 17.36 165 GLN A C 1
ATOM 638 O O . GLN A 1 89 ? 26.520 35.980 6.834 1.00 17.78 165 GLN A O 1
ATOM 644 N N . PHE A 1 90 ? 24.635 36.844 7.695 1.00 16.57 166 PHE A N 1
ATOM 645 C CA . PHE A 1 90 ? 24.193 37.425 6.427 1.00 16.77 166 PHE A CA 1
ATOM 646 C C . PHE A 1 90 ? 23.905 38.915 6.640 1.00 18.52 166 PHE A C 1
ATOM 647 O O . PHE A 1 90 ? 24.006 39.420 7.762 1.00 19.41 166 PHE A O 1
ATOM 655 N N . ASN A 1 91 ? 23.494 39.612 5.586 1.00 21.04 167 ASN A N 1
ATOM 656 C CA . ASN A 1 91 ? 23.198 41.046 5.702 1.00 23.64 167 ASN A CA 1
ATOM 657 C C . ASN A 1 91 ? 21.715 41.309 5.967 1.00 24.38 167 ASN A C 1
ATOM 658 O O . ASN A 1 91 ? 20.899 41.181 5.068 1.00 23.16 167 ASN A O 1
ATOM 663 N N . THR A 1 92 ? 21.380 41.713 7.189 1.00 25.03 168 THR A N 1
ATOM 664 C CA . THR A 1 92 ? 19.982 41.997 7.540 1.00 26.76 168 THR A CA 1
ATOM 665 C C . THR A 1 92 ? 19.312 43.153 6.801 1.00 25.99 168 THR A C 1
ATOM 666 O O . THR A 1 92 ? 18.121 43.398 7.000 1.00 27.25 168 THR A O 1
ATOM 670 N N . HIS A 1 93 ? 20.059 43.878 5.971 1.00 23.83 169 HIS A N 1
ATOM 671 C CA . HIS A 1 93 ? 19.456 44.996 5.247 1.00 23.06 169 HIS A CA 1
ATOM 672 C C . HIS A 1 93 ? 18.920 44.539 3.899 1.00 21.96 169 HIS A C 1
ATOM 673 O O . HIS A 1 93 ? 18.430 45.347 3.114 1.00 21.68 169 HIS A O 1
ATOM 680 N N . ILE A 1 94 ? 19.028 43.243 3.632 1.00 20.35 170 ILE A N 1
ATOM 681 C CA . ILE A 1 94 ? 18.533 42.702 2.382 1.00 19.24 170 ILE A CA 1
ATOM 682 C C . ILE A 1 94 ? 17.228 41.942 2.647 1.00 17.66 170 ILE A C 1
ATOM 683 O O . ILE A 1 94 ? 17.127 41.158 3.600 1.00 17.51 170 ILE A O 1
ATOM 688 N N . PRO A 1 95 ? 16.206 42.192 1.820 1.00 15.17 171 PRO A N 1
ATOM 689 C CA . PRO A 1 95 ? 14.905 41.536 1.960 1.00 15.22 171 PRO A CA 1
ATOM 690 C C . PRO A 1 95 ? 14.952 40.025 1.750 1.00 13.43 171 PRO A C 1
ATOM 691 O O . PRO A 1 95 ? 15.716 39.518 0.922 1.00 12.74 171 PRO A O 1
ATOM 695 N N . ILE A 1 96 ? 14.158 39.301 2.525 1.00 12.19 172 ILE A N 1
ATOM 696 C CA . ILE A 1 96 ? 14.058 37.857 2.366 1.00 10.80 172 ILE A CA 1
ATOM 697 C C . ILE A 1 96 ? 12.612 37.616 1.943 1.00 9.44 172 ILE A C 1
ATOM 698 O O . ILE A 1 96 ? 11.694 37.665 2.766 1.00 10.23 172 ILE A O 1
ATOM 703 N N . TYR A 1 97 ? 12.420 37.381 0.651 1.00 6.82 173 TYR A N 1
ATOM 704 C CA . TYR A 1 97 ? 11.092 37.180 0.084 1.00 6.68 173 TYR A CA 1
ATOM 705 C C . TYR A 1 97 ? 10.516 35.769 0.127 1.00 7.15 173 TYR A C 1
ATOM 706 O O . TYR A 1 97 ? 11.243 34.768 0.032 1.00 5.72 173 TYR A O 1
ATOM 715 N N . SER A 1 98 ? 9.194 35.711 0.244 1.00 5.00 174 SER A N 1
ATOM 716 C CA . SER A 1 98 ? 8.452 34.457 0.237 1.00 4.72 174 SER A CA 1
ATOM 717 C C . SER A 1 98 ? 8.118 34.205 -1.229 1.00 4.87 174 SER A C 1
ATOM 718 O O . SER A 1 98 ? 8.331 35.084 -2.072 1.00 5.70 174 SER A O 1
ATOM 721 N N . PHE A 1 99 ? 7.605 33.020 -1.545 1.00 6.08 175 PHE A N 1
ATOM 722 C CA . PHE A 1 99 ? 7.251 32.697 -2.926 1.00 6.98 175 PHE A CA 1
ATOM 723 C C . PHE A 1 99 ? 6.282 33.703 -3.541 1.00 10.10 175 PHE A C 1
ATOM 724 O O . PHE A 1 99 ? 6.380 33.998 -4.731 1.00 9.64 175 PHE A O 1
ATOM 732 N N . ASP A 1 100 ? 5.363 34.240 -2.737 1.00 13.29 176 ASP A N 1
ATOM 733 C CA . ASP A 1 100 ? 4.402 35.216 -3.250 1.00 16.07 176 ASP A CA 1
ATOM 734 C C . ASP A 1 100 ? 4.873 36.674 -3.278 1.00 16.49 176 ASP A C 1
ATOM 735 O O . ASP A 1 100 ? 4.078 37.583 -3.528 1.00 17.81 176 ASP A O 1
ATOM 740 N N . GLY A 1 101 ? 6.166 36.889 -3.030 1.00 15.10 177 GLY A N 1
ATOM 741 C CA . GLY A 1 101 ? 6.733 38.230 -3.083 1.00 11.18 177 GLY A CA 1
ATOM 742 C C . GLY A 1 101 ? 6.748 39.127 -1.859 1.00 11.14 177 GLY A C 1
ATOM 743 O O . GLY A 1 101 ? 7.101 40.300 -1.982 1.00 13.19 177 GLY A O 1
ATOM 744 N N . ARG A 1 102 ? 6.397 38.610 -0.685 1.00 9.74 178 ARG A N 1
ATOM 745 C CA . ARG A 1 102 ? 6.399 39.428 0.533 1.00 8.52 178 ARG A CA 1
ATOM 746 C C . ARG A 1 102 ? 7.713 39.327 1.298 1.00 8.06 178 ARG A C 1
ATOM 747 O O . ARG A 1 102 ? 8.333 38.262 1.352 1.00 8.54 178 ARG A O 1
ATOM 755 N N . ASP A 1 103 ? 8.139 40.438 1.888 1.00 7.06 179 ASP A N 1
ATOM 756 C CA . ASP A 1 103 ? 9.375 40.446 2.650 1.00 8.58 179 ASP A CA 1
ATOM 757 C C . ASP A 1 103 ? 9.140 40.012 4.082 1.00 8.63 179 ASP A C 1
ATOM 758 O O . ASP A 1 103 ? 8.615 40.764 4.910 1.00 8.23 179 ASP A O 1
ATOM 763 N N . VAL A 1 104 ? 9.583 38.797 4.366 1.00 9.41 180 VAL A N 1
ATOM 764 C CA . VAL A 1 104 ? 9.485 38.177 5.675 1.00 10.12 180 VAL A CA 1
ATOM 765 C C . VAL A 1 104 ? 9.995 39.095 6.792 1.00 12.34 180 VAL A C 1
ATOM 766 O O . VAL A 1 104 ? 9.457 39.104 7.908 1.00 10.85 180 VAL A O 1
ATOM 770 N N . MET A 1 105 ? 11.019 39.880 6.475 1.00 14.34 181 MET A N 1
ATOM 771 C CA . MET A 1 105 ? 11.638 40.790 7.433 1.00 16.15 181 MET A CA 1
ATOM 772 C C . MET A 1 105 ? 10.757 41.946 7.892 1.00 16.44 181 MET A C 1
ATOM 773 O O . MET A 1 105 ? 10.794 42.319 9.065 1.00 17.88 181 MET A O 1
ATOM 778 N N . THR A 1 106 ? 9.948 42.492 6.992 1.00 14.97 182 THR A N 1
ATOM 779 C CA . THR A 1 106 ? 9.102 43.634 7.337 1.00 15.30 182 THR A CA 1
ATOM 780 C C . THR A 1 106 ? 7.596 43.3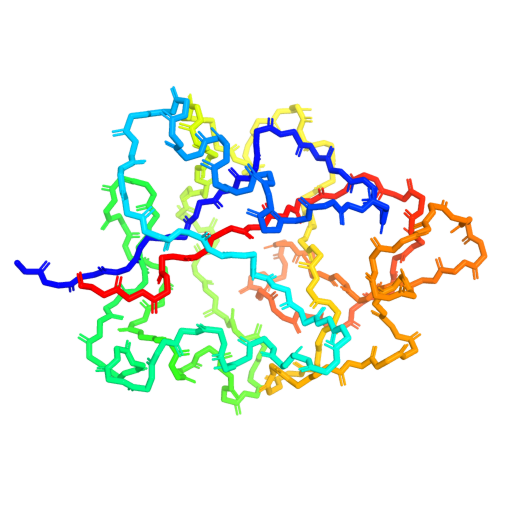74 7.451 1.00 16.56 182 THR A C 1
ATOM 781 O O . THR A 1 106 ? 6.909 44.014 8.252 1.00 16.36 182 THR A O 1
ATOM 785 N N . ASP A 1 107 ? 7.093 42.420 6.673 1.00 15.96 183 ASP A N 1
ATOM 786 C CA . ASP A 1 107 ? 5.670 42.091 6.657 1.00 14.53 183 ASP A CA 1
ATOM 787 C C . ASP A 1 107 ? 5.142 41.602 8.010 1.00 16.77 183 ASP A C 1
ATOM 788 O O . ASP A 1 107 ? 5.708 40.680 8.607 1.00 17.27 183 ASP A O 1
ATOM 793 N N . PRO A 1 108 ? 4.051 42.218 8.511 1.00 16.51 184 PRO A N 1
ATOM 794 C CA . PRO A 1 108 ? 3.440 41.846 9.793 1.00 14.90 184 PRO A CA 1
ATOM 795 C C . PRO A 1 108 ? 2.750 40.474 9.811 1.00 14.09 184 PRO A C 1
ATOM 796 O O . PRO A 1 108 ? 2.293 40.032 10.866 1.00 15.32 184 PRO A O 1
ATOM 800 N N . SER A 1 109 ? 2.683 39.807 8.657 1.00 14.19 185 SER A N 1
ATOM 801 C CA . SER A 1 109 ? 2.074 38.472 8.557 1.00 16.06 185 SER A CA 1
ATOM 802 C C . SER A 1 109 ? 2.923 37.426 9.289 1.00 16.48 185 SER A C 1
ATOM 803 O O . SER A 1 109 ? 2.441 36.329 9.607 1.00 17.05 185 SER A O 1
ATOM 806 N N . TRP A 1 110 ? 4.203 37.752 9.484 1.00 15.82 186 TRP A N 1
ATOM 807 C CA . TRP A 1 110 ? 5.153 36.901 10.204 1.00 12.48 186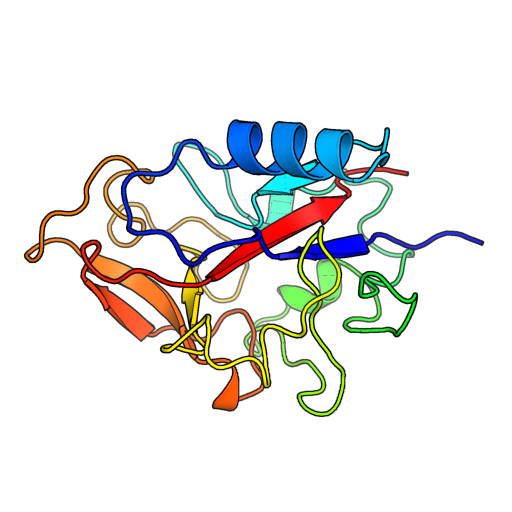 TRP A CA 1
ATOM 808 C C . TRP A 1 110 ? 5.463 37.662 11.494 1.00 11.66 186 TRP A C 1
ATOM 809 O O . TRP A 1 110 ? 6.350 38.520 11.512 1.00 12.17 186 TRP A O 1
ATOM 820 N N . PRO A 1 111 ? 4.704 37.402 12.576 1.00 10.70 187 PRO A N 1
ATOM 821 C CA . PRO A 1 111 ? 4.908 38.077 13.864 1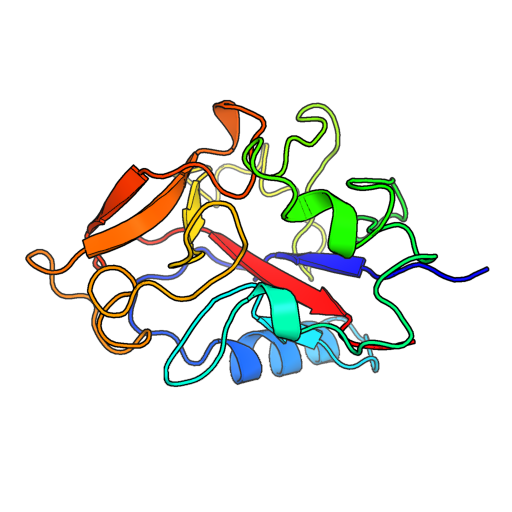.00 11.52 187 PRO A CA 1
ATOM 822 C C . PRO A 1 111 ? 6.260 37.789 14.528 1.00 12.56 187 PRO A C 1
ATOM 823 O O . PRO A 1 111 ? 6.752 38.591 15.327 1.00 13.04 187 PRO A O 1
ATOM 827 N N . GLN A 1 112 ? 6.841 36.634 14.226 1.00 11.36 188 GLN A N 1
ATOM 828 C CA . GLN A 1 112 ? 8.133 36.266 14.791 1.00 12.08 188 GLN A CA 1
ATOM 829 C C . GLN A 1 112 ? 9.161 36.148 13.669 1.00 10.16 188 GLN A C 1
ATOM 830 O O . GLN A 1 112 ? 9.027 35.297 12.796 1.00 8.84 188 GLN A O 1
ATOM 836 N N . LYS A 1 113 ? 10.167 37.019 13.671 1.00 9.61 189 LYS A N 1
ATOM 837 C CA . LYS A 1 113 ? 11.207 36.985 12.637 1.00 10.64 189 LYS A CA 1
ATOM 838 C C . LYS A 1 113 ? 12.278 35.978 13.074 1.00 9.79 189 LYS A C 1
ATOM 839 O O . LYS A 1 113 ? 13.393 36.359 13.434 1.00 9.43 189 LYS A O 1
ATOM 845 N N . VAL A 1 114 ? 11.905 34.701 13.094 1.00 10.79 190 VAL A N 1
ATOM 846 C CA . VAL A 1 114 ? 12.787 33.614 13.512 1.00 9.29 190 VAL A CA 1
ATOM 847 C C . VAL A 1 114 ? 12.651 32.481 12.485 1.00 10.20 190 VAL A C 1
ATOM 848 O O . VAL A 1 114 ? 11.556 32.231 11.979 1.00 11.14 190 VAL A O 1
ATOM 852 N N . VAL A 1 115 ? 13.758 31.813 12.171 1.00 11.25 191 VAL A N 1
ATOM 853 C CA . VAL A 1 115 ? 13.775 30.728 11.184 1.00 10.60 191 VAL A CA 1
ATOM 854 C C . VAL A 1 115 ? 14.073 29.352 11.787 1.00 9.68 191 VAL A C 1
ATOM 855 O O . VAL A 1 115 ? 15.054 29.195 12.516 1.00 9.30 191 VAL A O 1
ATOM 859 N N . TRP A 1 116 ? 13.231 28.363 11.489 1.00 9.11 192 TRP A N 1
ATOM 860 C CA . TRP A 1 116 ? 13.446 27.000 11.982 1.00 8.16 192 TRP A CA 1
ATOM 861 C C . TRP A 1 116 ? 14.653 26.437 11.225 1.00 9.28 192 TRP A C 1
ATOM 862 O O . TRP A 1 116 ? 14.847 26.749 10.045 1.00 8.75 192 TRP A O 1
ATOM 873 N N . HIS A 1 117 ? 15.459 25.615 11.894 1.00 7.58 193 HIS A N 1
ATOM 874 C CA . HIS A 1 117 ? 16.597 24.982 11.233 1.00 6.32 193 HIS A CA 1
ATOM 875 C C . HIS A 1 117 ? 17.008 23.625 11.836 1.00 5.39 193 HIS A C 1
ATOM 876 O O . HIS A 1 117 ? 17.412 22.725 11.102 1.00 4.58 193 HIS A O 1
ATOM 883 N N . GLY A 1 118 ? 16.845 23.471 13.154 1.00 5.10 194 GLY A N 1
ATOM 884 C CA . GLY A 1 118 ? 17.185 22.227 13.839 1.00 5.59 194 GLY A CA 1
ATOM 885 C C . GLY A 1 118 ? 18.588 21.698 13.583 1.00 8.72 194 GLY A C 1
ATOM 886 O O . GLY A 1 118 ? 18.809 20.484 13.570 1.00 8.27 194 GLY A O 1
ATOM 887 N N . SER A 1 119 ? 19.548 22.608 13.443 1.00 8.60 195 SER A N 1
ATOM 888 C CA . SER A 1 119 ? 20.924 22.239 13.162 1.00 7.41 195 SER A CA 1
ATOM 889 C C . SER A 1 119 ? 21.918 23.003 14.038 1.00 8.64 195 SER A C 1
ATOM 890 O O . SER A 1 119 ? 21.590 24.059 14.592 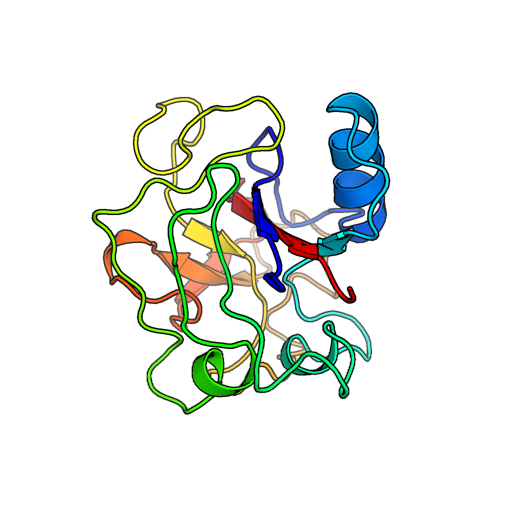1.00 9.77 195 SER A O 1
ATOM 893 N N . ASN A 1 120 ? 23.128 22.462 14.165 1.00 8.73 196 ASN A N 1
ATOM 894 C CA . ASN A 1 120 ? 24.190 23.120 14.926 1.00 7.61 196 ASN A CA 1
ATOM 895 C C . ASN A 1 120 ? 24.864 24.126 13.967 1.00 7.09 196 ASN A C 1
ATOM 896 O O . ASN A 1 120 ? 24.480 24.217 12.798 1.00 7.85 196 ASN A O 1
ATOM 901 N N . PRO A 1 121 ? 25.868 24.893 14.434 1.00 7.97 197 PRO A N 1
ATOM 902 C CA . PRO A 1 121 ? 26.544 25.875 13.571 1.00 7.93 197 PRO A CA 1
ATOM 903 C C . PRO A 1 121 ? 27.220 25.333 12.305 1.00 9.07 197 PRO A C 1
ATOM 904 O O . PRO A 1 121 ? 27.624 26.105 11.438 1.00 9.81 197 PRO A O 1
ATOM 908 N N . HIS A 1 122 ? 27.359 24.016 12.203 1.00 8.59 198 HIS A N 1
ATOM 909 C CA . HIS A 1 122 ? 27.970 23.411 11.025 1.00 9.71 198 HIS A CA 1
ATOM 910 C C . HIS A 1 122 ? 26.924 22.778 10.103 1.00 9.75 198 HIS A C 1
ATOM 911 O O . HIS A 1 122 ? 27.264 22.064 9.158 1.00 9.20 198 HIS A O 1
ATOM 918 N N . GLY A 1 123 ? 25.651 23.055 10.363 1.00 8.89 199 GLY A N 1
ATOM 919 C CA . GLY A 1 123 ? 24.599 22.502 9.530 1.00 8.45 199 GLY A CA 1
ATOM 920 C C . GLY A 1 123 ? 24.345 21.020 9.750 1.00 8.10 199 GLY A C 1
ATOM 921 O O . GLY A 1 123 ? 23.787 20.339 8.882 1.00 6.86 199 GLY A O 1
ATOM 922 N N . VAL A 1 124 ? 24.752 20.530 10.915 1.00 8.03 200 VAL A N 1
ATOM 923 C CA . VAL A 1 124 ? 24.561 19.136 11.283 1.00 9.76 200 VAL A CA 1
ATOM 924 C C . VAL A 1 124 ? 23.302 19.028 12.145 1.00 8.50 200 VAL A C 1
ATOM 925 O O . VAL A 1 124 ? 23.042 19.890 12.984 1.00 9.56 200 VAL A O 1
ATOM 929 N N . ARG A 1 125 ? 22.520 17.978 11.917 1.00 7.21 201 ARG A N 1
ATOM 930 C CA . ARG A 1 125 ? 21.273 17.763 12.646 1.00 5.84 201 ARG A CA 1
ATOM 931 C C . ARG A 1 125 ? 21.419 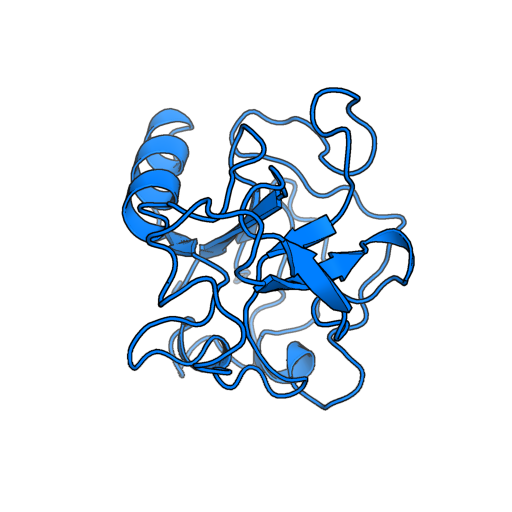17.548 14.143 1.00 5.76 201 ARG A C 1
ATOM 932 O O . ARG A 1 125 ? 22.348 16.885 14.607 1.00 5.10 201 ARG A O 1
ATOM 940 N N . LEU A 1 126 ? 20.482 18.115 14.891 1.00 7.45 202 LEU A N 1
ATOM 941 C CA . LEU A 1 126 ? 20.439 17.972 16.343 1.00 8.30 202 LEU A CA 1
ATOM 942 C C . LEU A 1 126 ? 19.135 17.228 16.602 1.00 8.23 202 LEU A C 1
ATOM 943 O O . LEU A 1 126 ? 18.070 17.841 16.690 1.00 7.60 202 LEU A O 1
ATOM 948 N N . VAL A 1 127 ? 19.216 15.902 16.673 1.00 8.13 203 VAL A N 1
ATOM 949 C CA . VAL A 1 127 ? 18.048 15.044 16.874 1.00 9.17 203 VAL A CA 1
ATOM 950 C C . VAL A 1 127 ? 17.129 15.377 18.052 1.00 9.50 203 VAL A C 1
ATOM 951 O O . VAL A 1 127 ? 15.962 15.024 18.047 1.00 11.89 203 VAL A O 1
ATOM 955 N N . ASP A 1 128 ? 17.649 16.064 19.056 1.00 9.07 204 ASP A N 1
ATOM 956 C CA . ASP A 1 128 ? 16.829 16.416 20.211 1.00 9.51 204 ASP A CA 1
ATOM 957 C C . ASP A 1 128 ? 16.404 17.884 20.122 1.00 8.33 204 ASP A C 1
ATOM 958 O O . ASP A 1 128 ? 15.806 18.419 21.055 1.00 9.63 204 ASP A O 1
ATOM 963 N N . LYS A 1 129 ? 16.664 18.511 18.981 1.00 7.74 205 LYS A N 1
ATOM 964 C CA . LYS A 1 129 ? 16.310 19.916 18.796 1.00 8.82 205 LYS A CA 1
ATOM 965 C C . LYS A 1 129 ? 15.674 20.197 17.445 1.00 7.69 205 LYS A C 1
ATOM 966 O O . LYS A 1 129 ? 15.860 21.275 16.883 1.00 8.14 205 LYS A O 1
ATOM 972 N N . TYR A 1 130 ? 14.902 19.255 16.918 1.00 8.01 206 TYR A N 1
ATOM 973 C CA . TYR A 1 130 ? 14.252 19.505 15.641 1.00 8.91 206 TYR A CA 1
ATOM 974 C C . TYR A 1 130 ? 12.801 19.042 15.589 1.00 8.93 206 TYR A C 1
ATOM 975 O O . TYR A 1 130 ? 12.345 18.503 14.576 1.00 8.79 206 TYR A O 1
ATOM 984 N N . CYS A 1 131 ? 12.080 19.298 16.682 1.00 10.30 207 CYS A N 1
ATOM 985 C CA . CYS A 1 131 ? 10.661 18.948 16.798 1.00 9.13 207 CYS A CA 1
ATOM 986 C C . CYS A 1 131 ? 10.356 17.522 16.336 1.00 9.51 207 CYS A C 1
ATOM 987 O O . CYS A 1 131 ? 9.480 17.332 15.499 1.00 9.89 207 CYS A O 1
ATOM 990 N N . GLU A 1 132 ? 11.082 16.532 16.856 1.00 10.01 208 GLU A N 1
ATOM 991 C CA . GLU A 1 132 ? 10.898 15.125 16.480 1.00 10.31 208 GLU A CA 1
ATOM 992 C C . GLU A 1 132 ? 10.842 14.931 14.960 1.00 9.80 208 GLU A C 1
ATOM 993 O O . GLU A 1 132 ? 9.914 14.324 14.421 1.00 10.76 208 GLU A O 1
ATOM 999 N N . ALA A 1 133 ? 11.848 15.473 14.279 1.00 9.92 209 ALA A N 1
ATOM 1000 C CA . ALA A 1 133 ? 11.942 15.404 12.821 1.00 9.52 209 ALA A CA 1
ATOM 1001 C C . ALA A 1 133 ? 10.759 16.123 12.160 1.00 9.20 209 ALA A C 1
ATOM 1002 O O . ALA A 1 133 ? 10.258 15.691 11.120 1.00 7.44 209 ALA A O 1
ATOM 1004 N N . TRP A 1 134 ? 10.350 17.236 12.778 1.00 9.10 210 TRP A N 1
ATOM 1005 C CA . TRP A 1 134 ? 9.264 18.092 12.305 1.00 8.24 210 TRP A CA 1
ATOM 1006 C C . TRP A 1 134 ? 7.891 17.415 12.207 1.00 9.24 210 TRP A C 1
ATOM 1007 O O . TRP A 1 134 ? 7.187 17.554 11.204 1.00 8.73 210 TRP A O 1
ATOM 1018 N N . ARG A 1 135 ? 7.488 16.751 13.290 1.00 10.45 211 ARG A N 1
ATOM 1019 C CA . ARG A 1 135 ? 6.205 16.047 13.339 1.00 11.88 211 ARG A CA 1
ATOM 1020 C C . ARG A 1 135 ? 5.412 16.313 14.623 1.00 12.17 211 ARG A C 1
ATOM 1021 O O . ARG A 1 135 ? 4.621 15.472 15.051 1.00 13.78 211 ARG A O 1
ATOM 1029 N N . THR A 1 136 ? 5.629 17.461 15.255 1.00 11.07 212 THR A N 1
ATOM 1030 C CA . THR A 1 136 ? 4.904 17.764 16.483 1.00 12.00 212 THR A CA 1
ATOM 1031 C C . THR A 1 136 ? 4.806 19.257 16.754 1.00 12.00 212 THR A C 1
ATOM 1032 O O . THR A 1 136 ? 5.696 20.029 16.385 1.00 11.29 212 THR A O 1
ATOM 1036 N N . THR A 1 137 ? 3.696 19.665 17.356 1.00 11.72 213 THR A N 1
ATOM 1037 C CA . THR A 1 137 ? 3.484 21.063 17.699 1.00 12.76 213 THR A CA 1
ATOM 1038 C C . THR A 1 137 ? 3.395 21.182 19.216 1.00 12.52 213 THR A C 1
ATOM 1039 O O . THR A 1 137 ? 3.024 22.229 19.739 1.00 14.09 213 THR A O 1
ATOM 1043 N N . ASP A 1 138 ? 3.761 20.107 19.913 1.00 13.82 214 ASP A N 1
ATOM 1044 C CA . ASP A 1 138 ? 3.714 20.062 21.369 1.00 15.60 214 ASP A CA 1
ATOM 1045 C C . ASP A 1 138 ? 4.520 21.208 21.977 1.00 17.14 214 ASP A C 1
ATOM 1046 O O . ASP A 1 138 ? 5.617 21.520 21.511 1.00 16.41 214 ASP A O 1
ATOM 1051 N N . MET A 1 139 ? 3.957 21.849 22.998 1.00 18.22 215 MET A N 1
ATOM 1052 C CA . MET A 1 139 ? 4.619 22.958 23.674 1.00 17.89 215 MET A CA 1
ATOM 1053 C C . MET A 1 139 ? 5.855 22.526 24.435 1.00 16.97 215 MET A C 1
ATOM 1054 O O . MET A 1 139 ? 6.824 23.278 24.518 1.00 18.27 215 MET A O 1
ATOM 1059 N N . ALA A 1 140 ? 5.802 21.340 25.030 1.00 14.76 216 ALA A N 1
ATOM 1060 C CA . ALA A 1 140 ? 6.915 20.817 25.819 1.00 16.06 216 ALA A CA 1
ATOM 1061 C C . ALA A 1 140 ? 8.122 20.378 24.990 1.00 16.82 216 ALA A C 1
ATOM 1062 O O . ALA A 1 140 ? 9.176 20.056 25.546 1.00 16.94 216 ALA A O 1
ATOM 1064 N N . VAL A 1 141 ? 7.964 20.336 23.672 1.00 16.24 217 VAL A N 1
ATOM 1065 C CA . VAL A 1 141 ? 9.057 19.946 22.789 1.00 16.97 217 VAL A CA 1
ATOM 1066 C C . VAL A 1 141 ? 9.651 21.199 22.126 1.00 16.33 217 VAL A C 1
ATOM 1067 O O . VAL A 1 141 ? 8.919 22.123 21.778 1.00 15.21 217 VAL A O 1
ATOM 1071 N N . THR A 1 142 ? 10.974 21.240 21.981 1.00 15.85 218 THR A N 1
ATOM 1072 C CA . THR A 1 142 ? 11.633 22.395 21.372 1.00 14.65 218 THR A CA 1
ATOM 1073 C C . THR A 1 142 ? 12.421 22.061 20.113 1.00 14.35 218 THR A C 1
ATOM 1074 O O . THR A 1 142 ? 12.683 20.892 19.807 1.00 15.06 218 THR A O 1
ATOM 1078 N N . GLY A 1 143 ? 12.784 23.106 19.383 1.00 11.32 219 GLY A N 1
ATOM 1079 C CA . GLY A 1 143 ? 13.551 22.954 18.168 1.00 9.42 219 GLY A CA 1
ATOM 1080 C C . GLY A 1 143 ? 14.448 24.163 18.086 1.00 9.19 219 GLY A C 1
ATOM 1081 O O . GLY A 1 143 ? 14.135 25.202 18.668 1.00 9.50 219 GLY A O 1
ATOM 1082 N N . PHE A 1 144 ? 15.595 24.027 17.438 1.00 9.65 220 PHE A N 1
ATOM 1083 C CA . PHE A 1 144 ? 16.487 25.166 17.309 1.00 10.40 220 PHE A CA 1
ATOM 1084 C C . PHE A 1 144 ? 16.067 26.051 16.145 1.00 8.86 220 PHE A C 1
ATOM 1085 O O . PHE A 1 144 ? 15.755 25.567 15.046 1.00 7.76 220 PHE A O 1
ATOM 1093 N N . ALA A 1 145 ? 16.013 27.348 16.416 1.00 6.84 221 ALA A N 1
ATOM 1094 C CA . ALA A 1 145 ? 15.624 28.333 15.425 1.00 8.27 221 ALA A CA 1
ATOM 1095 C C . ALA A 1 145 ? 16.534 29.546 15.585 1.00 7.55 221 ALA A C 1
ATOM 1096 O O . ALA A 1 145 ? 17.183 29.712 16.617 1.00 7.51 221 ALA A O 1
ATOM 1098 N N . SER A 1 146 ? 16.594 30.388 14.561 1.00 6.62 222 SER A N 1
ATOM 1099 C CA . SER A 1 146 ? 17.464 31.553 14.604 1.00 7.65 222 SER A CA 1
ATOM 1100 C C . SER A 1 146 ? 16.731 32.880 14.427 1.00 8.39 222 SER A C 1
ATOM 1101 O O . SER A 1 146 ? 16.036 33.082 13.423 1.00 8.06 222 SER A O 1
ATOM 1104 N N . PRO A 1 147 ? 16.846 33.789 15.413 1.00 8.69 223 PRO A N 1
ATOM 1105 C CA . PRO A 1 147 ? 16.198 35.105 15.348 1.00 8.20 223 PRO A CA 1
ATOM 1106 C C . PRO A 1 147 ? 16.949 35.926 14.297 1.00 10.37 223 PRO A C 1
ATOM 1107 O O . PRO A 1 147 ? 18.132 36.226 14.471 1.00 11.33 223 PRO A O 1
ATOM 1111 N N . LEU A 1 148 ? 16.273 36.285 13.215 1.00 9.02 224 LEU A N 1
ATOM 1112 C CA . LEU A 1 148 ? 16.898 37.053 12.143 1.00 10.31 224 LEU A CA 1
ATOM 1113 C C . LEU A 1 148 ? 17.528 38.388 12.573 1.00 10.31 224 LEU A C 1
ATOM 1114 O O . LEU A 1 148 ? 18.357 38.941 11.847 1.00 8.60 224 LEU A O 1
ATOM 1119 N N . SER A 1 149 ? 17.131 38.903 13.736 1.00 11.24 225 SER A N 1
ATOM 1120 C CA . SER A 1 149 ? 17.662 40.169 14.246 1.00 15.08 225 SER A CA 1
ATOM 1121 C C . SER A 1 149 ? 19.156 40.087 14.547 1.00 16.48 225 SER A C 1
ATOM 1122 O O . SER A 1 149 ? 19.878 41.077 14.407 1.00 18.75 225 SER A O 1
ATOM 1125 N N . THR A 1 150 ? 19.615 38.899 14.936 1.00 15.14 226 THR A N 1
ATOM 1126 C CA . THR A 1 150 ? 21.018 38.681 15.255 1.00 14.44 226 THR A CA 1
ATOM 1127 C C . THR A 1 150 ? 21.897 38.754 14.003 1.00 13.58 226 THR A C 1
ATOM 1128 O O . THR A 1 150 ? 23.123 38.820 14.105 1.00 13.41 226 THR A O 1
ATOM 1132 N N . GLY A 1 151 ? 21.272 38.721 12.829 1.00 12.51 227 GLY A N 1
ATOM 1133 C CA . GLY A 1 151 ? 22.028 38.758 11.589 1.00 12.75 227 GLY A CA 1
ATOM 1134 C C . GLY A 1 151 ? 22.634 37.403 11.247 1.00 12.65 227 GLY A C 1
ATOM 1135 O O . GLY A 1 151 ? 23.486 37.293 10.359 1.00 13.47 227 GLY A O 1
ATOM 1136 N N . LYS A 1 152 ? 22.191 36.363 11.947 1.00 11.47 228 LYS A N 1
ATOM 1137 C CA . LYS A 1 152 ? 22.682 35.011 11.714 1.00 11.40 228 LYS A CA 1
ATOM 1138 C C . LYS A 1 152 ? 21.526 34.117 11.302 1.00 11.55 228 LYS A C 1
ATOM 1139 O O . LYS A 1 152 ? 20.403 34.292 11.780 1.00 12.74 228 LYS A O 1
ATOM 1145 N N . ILE A 1 153 ? 21.805 33.141 10.443 1.00 10.05 229 ILE A N 1
ATOM 1146 C CA . ILE A 1 153 ? 20.772 32.226 9.974 1.00 9.97 229 ILE A CA 1
ATOM 1147 C C . ILE A 1 153 ? 20.798 30.899 10.742 1.00 11.27 229 ILE A C 1
ATOM 1148 O O . ILE A 1 153 ? 19.843 30.115 10.676 1.00 11.60 229 ILE A O 1
ATOM 1153 N N . LEU A 1 154 ? 21.874 30.677 11.501 1.00 10.28 230 LEU A N 1
ATOM 1154 C CA . LEU A 1 154 ? 22.036 29.461 12.292 1.00 9.31 230 LEU A CA 1
ATOM 1155 C C . LEU A 1 154 ? 22.297 29.703 13.780 1.00 10.81 230 LEU A C 1
ATOM 1156 O O . LEU A 1 154 ? 23.007 28.921 14.425 1.00 11.90 230 LEU A O 1
ATOM 1161 N N . ASP A 1 155 ? 21.721 30.765 14.337 1.00 10.28 231 ASP A N 1
ATOM 1162 C CA . ASP A 1 155 ? 21.899 31.034 15.761 1.00 9.60 231 ASP A CA 1
ATOM 1163 C C . ASP A 1 155 ? 21.291 29.852 16.529 1.00 10.33 231 ASP A C 1
ATOM 1164 O O . ASP A 1 155 ? 20.341 29.207 16.056 1.00 10.19 231 ASP A O 1
ATOM 1169 N N . GLN A 1 156 ? 21.853 29.561 17.695 1.00 9.95 232 GLN A N 1
ATOM 1170 C CA . GLN A 1 156 ? 21.417 28.430 18.500 1.00 10.40 232 GLN A CA 1
ATOM 1171 C C . GLN A 1 156 ? 20.430 28.786 19.603 1.00 10.56 232 GLN A C 1
ATOM 1172 O O . GLN A 1 156 ? 20.799 28.850 20.774 1.00 9.46 232 GLN A O 1
ATOM 1178 N N . LYS A 1 157 ? 19.169 28.989 19.236 1.00 11.60 233 LYS A N 1
ATOM 1179 C CA . LYS A 1 157 ? 18.134 29.329 20.215 1.00 11.70 233 LYS A CA 1
ATOM 1180 C C . LYS A 1 157 ? 17.006 28.299 20.216 1.00 11.31 233 LYS A C 1
ATOM 1181 O O . LYS A 1 157 ? 16.592 27.814 19.160 1.00 9.88 233 LYS A O 1
ATOM 1187 N N . ALA A 1 158 ? 16.513 27.975 21.408 1.00 10.72 234 ALA A N 1
ATOM 1188 C CA . ALA A 1 158 ? 15.445 26.994 21.566 1.00 11.77 234 ALA A CA 1
ATOM 1189 C C . ALA A 1 158 ? 14.065 27.624 21.487 1.00 12.31 234 ALA A C 1
ATOM 1190 O O . ALA A 1 158 ? 13.783 28.614 22.160 1.00 13.51 234 ALA A O 1
ATOM 1192 N N . TYR A 1 159 ? 13.208 27.045 20.655 1.00 12.20 235 TYR A N 1
ATOM 1193 C CA . TYR A 1 159 ? 11.843 27.522 20.501 1.00 11.21 235 TYR A CA 1
ATOM 1194 C C . TYR A 1 159 ? 10.889 26.344 20.572 1.00 9.21 235 TYR A C 1
ATOM 1195 O O . TYR A 1 159 ? 11.171 25.273 20.041 1.00 6.11 235 TYR A O 1
ATOM 1204 N N . SER A 1 160 ? 9.781 26.540 21.277 1.00 11.47 236 SER A N 1
ATOM 1205 C CA . SER A 1 160 ? 8.758 25.511 21.418 1.00 10.52 236 SER A CA 1
ATOM 1206 C C . SER A 1 160 ? 8.224 25.206 20.024 1.00 8.28 236 SER A C 1
ATOM 1207 O O . SER A 1 160 ? 8.028 26.114 19.207 1.00 8.66 236 SER A O 1
ATOM 1210 N N . CYS A 1 161 ? 7.967 23.932 19.773 1.00 7.27 237 CYS A N 1
ATOM 1211 C CA . CYS A 1 161 ? 7.455 23.488 18.488 1.00 8.24 237 CYS A CA 1
ATOM 1212 C C . CYS A 1 161 ? 6.078 23.986 18.149 1.00 7.61 237 CYS A C 1
ATOM 1213 O O . CYS A 1 161 ? 5.597 23.802 17.031 1.00 6.35 237 CYS A O 1
ATOM 1216 N N . ALA A 1 162 ? 5.435 24.587 19.136 1.00 8.13 238 A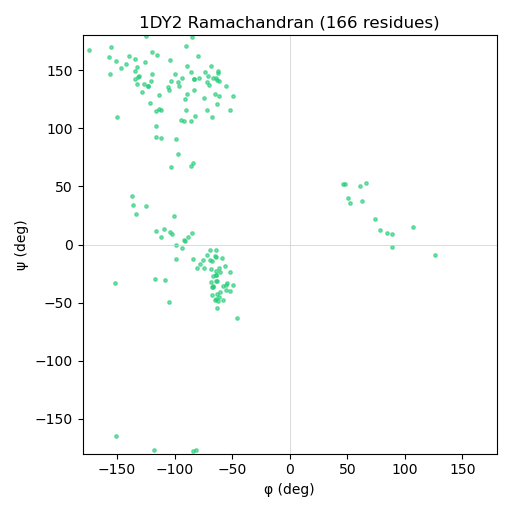LA A N 1
ATOM 1217 C CA . ALA A 1 162 ? 4.104 25.122 18.970 1.00 7.25 238 ALA A CA 1
ATOM 1218 C C . ALA A 1 162 ? 4.154 26.479 18.285 1.00 7.33 238 ALA A C 1
ATOM 1219 O O . ALA A 1 162 ? 3.160 26.933 17.727 1.00 7.23 238 ALA A O 1
ATOM 1221 N N . ASN A 1 163 ? 5.315 27.125 18.330 1.00 8.64 239 ASN A N 1
ATOM 1222 C CA . ASN A 1 163 ? 5.494 28.437 17.719 1.00 6.38 239 ASN A CA 1
ATOM 1223 C C . ASN A 1 163 ? 5.471 28.365 16.210 1.00 7.75 239 ASN A C 1
ATOM 1224 O O . ASN A 1 163 ? 6.068 27.473 15.612 1.00 10.08 239 ASN A O 1
ATOM 1229 N N . ARG A 1 164 ? 4.775 29.313 15.600 1.00 7.66 240 ARG A N 1
ATOM 1230 C CA . ARG A 1 164 ? 4.693 29.385 14.151 1.00 8.71 240 ARG A CA 1
ATOM 1231 C C . ARG A 1 164 ? 5.835 30.294 13.680 1.00 7.57 240 ARG A C 1
ATOM 1232 O O . ARG A 1 164 ? 5.751 31.518 13.804 1.00 6.76 240 ARG A O 1
ATOM 1240 N N . LEU A 1 165 ? 6.872 29.698 13.097 1.00 6.54 241 LEU A N 1
ATOM 1241 C CA . LEU A 1 165 ? 8.037 30.452 12.644 1.00 4.93 241 LEU A CA 1
ATOM 1242 C C . LEU A 1 165 ? 8.264 30.355 11.133 1.00 6.13 241 LEU A C 1
ATOM 1243 O O . LEU A 1 165 ? 7.467 29.749 10.407 1.00 4.62 241 LEU A O 1
ATOM 1248 N N . ILE A 1 166 ? 9.347 30.968 10.660 1.00 5.67 242 ILE A N 1
ATOM 1249 C CA . ILE A 1 166 ? 9.681 30.976 9.238 1.00 6.14 242 ILE A CA 1
ATOM 1250 C C . ILE A 1 166 ? 10.422 29.718 8.817 1.00 6.35 242 ILE A C 1
ATOM 1251 O O . ILE A 1 166 ? 11.242 29.183 9.572 1.00 5.01 242 ILE A O 1
ATOM 1256 N N . VAL A 1 167 ? 10.112 29.242 7.617 1.00 4.72 243 VAL A N 1
ATOM 1257 C CA . VAL A 1 167 ? 10.782 28.081 7.053 1.00 5.30 243 VAL A CA 1
ATOM 1258 C C . VAL A 1 167 ? 11.246 28.526 5.679 1.00 5.82 243 VAL A C 1
ATOM 1259 O O . VAL A 1 167 ? 10.475 29.132 4.920 1.00 6.05 243 VAL A O 1
ATOM 1263 N N . LEU A 1 168 ? 12.511 28.269 5.377 1.00 3.30 244 LEU A N 1
ATOM 1264 C CA . LEU A 1 168 ? 13.069 28.650 4.094 1.00 5.29 244 LEU A CA 1
ATOM 1265 C C . LEU A 1 168 ? 13.218 27.434 3.183 1.00 5.24 244 LEU A C 1
ATOM 1266 O O . LEU A 1 168 ? 13.254 26.294 3.651 1.00 5.24 244 LEU A O 1
ATOM 1271 N N . CYS A 1 169 ? 13.291 27.693 1.884 1.00 6.15 245 CYS A N 1
ATOM 1272 C CA . CYS A 1 169 ? 13.445 26.669 0.862 1.00 6.68 245 CYS A CA 1
ATOM 1273 C C . CYS A 1 169 ? 14.646 27.075 0.026 1.00 7.16 245 CYS A C 1
ATOM 1274 O O . CYS A 1 169 ? 14.797 28.248 -0.321 1.00 8.47 245 CYS A O 1
ATOM 1277 N N . ILE A 1 170 ? 15.485 26.105 -0.315 1.00 6.82 246 ILE A N 1
ATOM 1278 C CA . ILE A 1 170 ? 16.692 26.365 -1.082 1.00 4.25 246 ILE A CA 1
ATOM 1279 C C . ILE A 1 170 ? 16.746 25.556 -2.368 1.00 5.00 246 ILE A C 1
ATOM 1280 O O . ILE A 1 170 ? 16.373 24.380 -2.399 1.00 4.70 246 ILE A O 1
ATOM 1285 N N . GLU A 1 171 ? 17.144 26.219 -3.445 1.00 5.90 247 GLU A N 1
ATOM 1286 C CA . GLU A 1 171 ? 17.298 25.572 -4.737 1.00 8.51 247 GLU A CA 1
ATOM 1287 C C . GLU A 1 171 ? 18.489 24.632 -4.523 1.00 11.49 247 GLU A C 1
ATOM 1288 O O . GLU A 1 171 ? 19.623 25.088 -4.346 1.00 11.69 247 GLU A O 1
ATOM 1294 N N . ASN A 1 172 ? 18.232 23.328 -4.489 1.00 12.96 248 ASN A N 1
ATOM 1295 C CA . ASN A 1 172 ? 19.299 22.360 -4.225 1.00 13.53 248 ASN A CA 1
ATOM 1296 C C . ASN A 1 172 ? 20.293 22.056 -5.347 1.00 13.60 248 ASN A C 1
ATOM 1297 O O . ASN A 1 172 ? 21.322 21.431 -5.099 1.00 14.42 248 ASN A O 1
ATOM 1302 N N . SER A 1 173 ? 19.987 22.471 -6.570 1.00 13.93 249 SER A N 1
ATOM 1303 C CA . SER A 1 173 ? 20.881 22.229 -7.696 1.00 15.91 249 SER A CA 1
ATOM 1304 C C . SER A 1 173 ? 20.643 23.272 -8.782 1.00 17.48 249 SER A C 1
ATOM 1305 O O . SER A 1 173 ? 19.683 24.041 -8.708 1.00 16.93 249 SER A O 1
ATOM 1308 N N . PHE A 1 174 ? 21.525 23.301 -9.774 1.00 19.17 250 PHE A N 1
ATOM 1309 C CA . PHE A 1 174 ? 21.420 24.244 -10.875 1.00 19.87 250 PHE A CA 1
ATOM 1310 C C . PHE A 1 174 ? 21.199 23.486 -12.185 1.00 21.17 250 PHE A C 1
ATOM 1311 O O . PHE A 1 174 ? 20.110 23.640 -12.775 1.00 22.12 250 PHE A O 1
#

Secondary structure (DSSP, 8-state):
---EEEEE-SS-B-SB--HHHHHHHHHHHTT--S-EEESS-BTTB-GGGSS-GGGSSS--EE-TTS-EEES-SGGGGSSS--B--TTS--BBTTS-BTTT-TT-SS-EEE--B-TTS-B-TTSBHHHHB---TT-EEEEEEGGGTBSS--EEEETTS-BB-EEEE---

Organism: Mus musculus (NCBI:txid10090)

Sequence (168 aa):
RPVLHLVALNTPVAGDIRADFQCFQQARAAGLLSTFRAFLSSHLQDLSTVVRKAERFGLPIVNLKGQVLFNNWDSIFSGDGGQFNTHIPIYSFDGRDVMTDPSWPQKVVWHGSNPHGVRLVDKYCEAWRTTDMAVTGFASPLSTGKILDQKAYSCANRLIVLCIENSF

GO terms:
  GO:0005515 protein binding (F, IPI)
  GO:0005604 basement membrane (C, IDA)
  GO:0005576 extracellular region (C, HDA)
  GO:0031012 extracellular matrix (C, HDA)
  GO:0005582 collagen type XV trimer (C, TAS)